Protein AF-A0A820ZQU1-F1 (afdb_monomer)

InterPro domains:
  IPR036691 Endonuclease/exonuclease/phosphatase superfamily [SSF56219] (66-136)

Structure (mmCIF, N/CA/C/O backbone):
data_AF-A0A820ZQU1-F1
#
_entry.id   AF-A0A820ZQU1-F1
#
loop_
_atom_site.group_PDB
_atom_site.id
_atom_site.type_symbol
_atom_site.label_atom_id
_atom_site.label_alt_id
_atom_site.label_comp_id
_atom_site.label_asym_id
_atom_site.label_entity_id
_atom_site.label_seq_id
_atom_site.pdbx_PDB_ins_code
_atom_site.Cartn_x
_atom_site.Cartn_y
_atom_site.Cartn_z
_atom_site.occupancy
_atom_site.B_iso_or_equiv
_atom_site.auth_seq_id
_atom_site.auth_comp_id
_atom_site.auth_asym_id
_atom_site.auth_atom_id
_atom_site.pdbx_PDB_model_num
ATOM 1 N N . MET A 1 1 ? 9.759 -9.879 39.718 1.00 54.09 1 MET A N 1
ATOM 2 C CA . MET A 1 1 ? 10.366 -10.259 38.426 1.00 54.09 1 MET A CA 1
ATOM 3 C C . MET A 1 1 ? 11.443 -11.286 38.696 1.00 54.09 1 MET A C 1
ATOM 5 O O . MET A 1 1 ? 12.350 -11.012 39.475 1.00 54.09 1 MET A O 1
ATOM 9 N N . ASN A 1 2 ? 11.285 -12.485 38.140 1.00 58.66 2 ASN A N 1
ATOM 10 C CA . ASN A 1 2 ? 12.207 -13.601 38.360 1.00 58.66 2 ASN A CA 1
ATOM 11 C C . ASN A 1 2 ? 13.504 -13.385 37.562 1.00 58.66 2 ASN A C 1
ATOM 13 O O . ASN A 1 2 ? 13.471 -12.868 36.448 1.00 58.66 2 ASN A O 1
ATOM 17 N N . ALA A 1 3 ? 14.650 -13.843 38.079 1.00 57.56 3 ALA A N 1
ATOM 18 C CA . ALA A 1 3 ? 15.946 -13.763 37.382 1.00 57.56 3 ALA A CA 1
ATOM 19 C C . ALA A 1 3 ? 15.932 -14.415 35.977 1.00 57.56 3 ALA A C 1
ATOM 21 O O . ALA A 1 3 ? 16.706 -14.038 35.099 1.00 57.56 3 ALA A O 1
ATOM 22 N N . CYS A 1 4 ? 15.013 -15.357 35.749 1.00 60.22 4 CYS A N 1
ATOM 23 C CA . CYS A 1 4 ? 14.770 -15.989 34.453 1.00 60.22 4 CYS A CA 1
ATOM 24 C C . CYS A 1 4 ? 14.186 -15.011 33.406 1.00 60.22 4 CYS A C 1
ATOM 26 O O . CYS A 1 4 ? 14.629 -14.998 32.260 1.00 60.22 4 CYS A O 1
ATOM 28 N N . GLU A 1 5 ? 13.261 -14.128 33.799 1.00 60.50 5 GLU A N 1
ATOM 29 C CA . GLU A 1 5 ? 12.606 -13.170 32.887 1.00 60.50 5 GLU A CA 1
ATOM 30 C C . GLU A 1 5 ? 13.574 -12.081 32.406 1.00 60.50 5 GLU A C 1
ATOM 32 O O . GLU A 1 5 ? 13.548 -11.681 31.242 1.00 60.50 5 GLU A O 1
ATOM 37 N N . ILE A 1 6 ? 14.479 -11.644 33.288 1.00 62.22 6 ILE A N 1
ATOM 38 C CA . ILE A 1 6 ? 15.524 -10.659 32.973 1.00 62.22 6 ILE A CA 1
ATOM 39 C C . ILE A 1 6 ? 16.508 -11.228 31.935 1.00 62.22 6 ILE A C 1
ATOM 41 O O . ILE A 1 6 ? 16.955 -10.507 31.041 1.00 62.22 6 ILE A O 1
ATOM 45 N N . ASN A 1 7 ? 16.813 -12.528 32.006 1.00 71.94 7 ASN A N 1
ATOM 46 C CA . ASN A 1 7 ? 17.702 -13.187 31.048 1.00 71.94 7 ASN A CA 1
ATOM 47 C C . ASN A 1 7 ? 17.085 -13.307 29.648 1.00 71.94 7 ASN A C 1
ATOM 49 O O . ASN A 1 7 ? 17.783 -13.081 28.660 1.00 71.94 7 ASN A O 1
ATOM 53 N N . ILE A 1 8 ? 15.784 -13.595 29.551 1.00 73.88 8 ILE A N 1
ATOM 54 C CA . ILE A 1 8 ? 15.083 -13.696 28.261 1.00 73.88 8 ILE A CA 1
ATOM 55 C C . ILE A 1 8 ? 15.006 -12.327 27.574 1.00 73.88 8 ILE A C 1
ATOM 57 O O . ILE A 1 8 ? 15.355 -12.215 26.398 1.00 73.88 8 ILE A O 1
ATOM 61 N N . LYS A 1 9 ? 14.650 -11.268 28.317 1.00 76.50 9 LYS A N 1
ATOM 62 C CA . LYS A 1 9 ? 14.611 -9.891 27.795 1.00 76.50 9 LYS A CA 1
ATOM 63 C C . LYS A 1 9 ? 15.944 -9.485 27.165 1.00 76.50 9 LYS A C 1
ATOM 65 O O . LYS A 1 9 ? 15.991 -9.016 26.030 1.00 76.50 9 LYS A O 1
ATOM 70 N N . ASN A 1 10 ? 17.034 -9.699 27.901 1.00 77.50 10 ASN A N 1
ATOM 71 C CA . ASN A 1 10 ? 18.378 -9.324 27.469 1.00 77.50 10 ASN A CA 1
ATOM 72 C C . ASN A 1 10 ? 18.866 -10.153 26.274 1.00 77.50 10 ASN A C 1
ATOM 74 O O . ASN A 1 10 ? 19.600 -9.636 25.433 1.00 77.50 10 ASN A O 1
ATOM 78 N N . PHE A 1 11 ? 18.463 -11.422 26.187 1.00 78.12 11 PHE A N 1
ATOM 79 C CA . PHE A 1 11 ? 18.773 -12.276 25.044 1.00 78.12 11 PHE A CA 1
ATOM 80 C C . PHE A 1 11 ? 18.094 -11.773 23.762 1.00 78.12 11 PHE A C 1
ATOM 82 O O . PHE A 1 11 ? 18.767 -11.577 22.752 1.00 78.12 11 PHE A O 1
ATOM 89 N N . ILE A 1 12 ? 16.789 -11.489 23.824 1.00 74.38 12 ILE A N 1
ATOM 90 C CA . ILE A 1 12 ? 16.001 -11.003 22.680 1.00 74.38 12 ILE A CA 1
ATOM 91 C C . ILE A 1 12 ? 16.533 -9.654 22.183 1.00 74.38 12 ILE A C 1
ATOM 93 O O . ILE A 1 12 ? 16.724 -9.459 20.985 1.00 74.38 12 ILE A O 1
ATOM 97 N N . ILE A 1 13 ? 16.850 -8.747 23.109 1.00 76.38 13 ILE A N 1
ATOM 98 C CA . ILE A 1 13 ? 17.462 -7.446 22.820 1.00 76.38 13 ILE A CA 1
ATOM 99 C C . ILE A 1 13 ? 18.792 -7.588 22.067 1.00 76.38 13 ILE A C 1
ATOM 101 O O . ILE A 1 13 ? 19.000 -6.921 21.053 1.00 76.38 13 ILE A O 1
ATOM 105 N N . LYS A 1 14 ? 19.682 -8.470 22.538 1.00 78.12 14 LYS A N 1
ATOM 106 C CA . LYS A 1 14 ? 20.989 -8.697 21.905 1.00 78.12 14 LYS A CA 1
ATOM 107 C C . LYS A 1 14 ? 20.858 -9.332 20.525 1.00 78.12 14 LYS A C 1
ATOM 109 O O . LYS A 1 14 ? 21.616 -8.973 19.631 1.00 78.12 14 LYS A O 1
ATOM 114 N N . ALA A 1 15 ? 19.904 -10.244 20.349 1.00 74.50 15 ALA A N 1
ATOM 115 C CA . ALA A 1 15 ? 19.611 -10.831 19.046 1.00 74.50 15 ALA A CA 1
ATOM 116 C C . ALA A 1 15 ? 19.081 -9.770 18.063 1.00 74.50 15 ALA A C 1
ATOM 118 O O . ALA A 1 15 ? 19.556 -9.691 16.934 1.00 74.50 15 ALA A O 1
ATOM 119 N N . GLY A 1 16 ? 18.172 -8.895 18.511 1.00 72.50 16 GLY A N 1
ATOM 120 C CA . GLY A 1 16 ? 17.639 -7.800 17.693 1.00 72.50 16 GLY A CA 1
ATOM 121 C C . GLY A 1 16 ? 18.716 -6.812 17.232 1.00 72.50 16 GLY A C 1
ATOM 122 O O . GLY A 1 16 ? 18.741 -6.432 16.066 1.00 72.50 16 GLY A O 1
ATOM 123 N N . GLN A 1 17 ? 19.668 -6.463 18.103 1.00 76.88 17 GLN A N 1
ATOM 124 C CA . GLN A 1 17 ? 20.783 -5.562 17.769 1.00 76.88 17 GLN A CA 1
ATOM 125 C C . GLN A 1 17 ? 21.708 -6.082 16.656 1.00 76.88 17 GLN A C 1
ATOM 127 O O . GLN A 1 17 ? 22.404 -5.286 16.034 1.00 76.88 17 GLN A O 1
ATOM 132 N N . GLN A 1 18 ? 21.750 -7.395 16.413 1.00 75.00 18 GLN A N 1
ATOM 133 C CA . GLN A 1 18 ? 22.588 -7.991 15.364 1.00 75.00 18 GLN A CA 1
ATOM 134 C C . GLN A 1 18 ? 21.918 -8.001 13.985 1.00 75.00 18 GLN A C 1
ATOM 136 O O . GLN A 1 18 ? 22.599 -8.198 12.982 1.00 75.00 18 GLN A O 1
ATOM 141 N N . VAL A 1 19 ? 20.597 -7.818 13.938 1.00 71.69 19 VAL A N 1
ATOM 142 C CA . VAL A 1 19 ? 19.783 -7.993 12.725 1.00 71.69 19 VAL A CA 1
ATOM 143 C C . VAL A 1 19 ? 19.166 -6.672 12.261 1.00 71.69 19 VAL A C 1
ATOM 145 O O . VAL A 1 19 ? 18.930 -6.484 11.071 1.00 71.69 19 VAL A O 1
ATOM 148 N N . LEU A 1 20 ? 18.907 -5.751 13.188 1.00 77.31 20 LEU A N 1
ATOM 149 C CA . LEU A 1 20 ? 18.178 -4.515 12.927 1.00 77.31 20 LEU A CA 1
ATOM 150 C C . LEU A 1 20 ? 19.111 -3.338 12.619 1.00 77.31 20 LEU A C 1
ATOM 152 O O . LEU A 1 20 ? 20.231 -3.255 13.124 1.00 77.31 20 LEU A O 1
ATOM 156 N N . SER A 1 21 ? 18.611 -2.379 11.832 1.00 77.75 21 SER A N 1
ATOM 157 C CA . SER A 1 21 ? 19.254 -1.069 11.698 1.00 77.75 21 SER A CA 1
ATOM 158 C C . SER A 1 21 ? 19.292 -0.344 13.054 1.00 77.75 21 SER A C 1
ATOM 160 O O . SER A 1 21 ? 18.555 -0.688 13.982 1.00 77.75 21 SER A O 1
ATOM 162 N N . SER A 1 22 ? 20.127 0.687 13.203 1.00 74.44 22 SER A N 1
ATOM 163 C CA . SER A 1 22 ? 20.225 1.439 14.467 1.00 74.44 22 SER A CA 1
ATOM 164 C C . SER A 1 22 ? 18.894 2.077 14.887 1.00 74.44 22 SER A C 1
ATOM 166 O O . SER A 1 22 ? 18.568 2.092 16.075 1.00 74.44 22 SER A O 1
ATOM 168 N N . THR A 1 23 ? 18.103 2.555 13.923 1.00 73.56 23 THR A N 1
ATOM 169 C CA . THR A 1 23 ? 16.769 3.121 14.157 1.00 73.56 23 THR A CA 1
ATOM 170 C C . THR A 1 23 ? 15.770 2.044 14.576 1.00 73.56 23 THR A C 1
ATOM 172 O O . THR A 1 23 ? 15.071 2.211 15.578 1.00 73.56 23 THR A O 1
ATOM 175 N N . ASP A 1 24 ? 15.752 0.907 13.880 1.00 71.00 24 ASP A N 1
ATOM 176 C CA . ASP A 1 24 ? 14.835 -0.197 14.188 1.00 71.00 24 ASP A CA 1
ATOM 177 C C . ASP A 1 24 ? 15.180 -0.859 15.526 1.00 71.00 24 ASP A C 1
ATOM 179 O O . ASP A 1 24 ? 14.294 -1.250 16.282 1.00 71.00 24 ASP A O 1
ATOM 183 N N . SER A 1 25 ? 16.468 -0.916 15.881 1.00 74.25 25 SER A N 1
ATOM 184 C CA . SER A 1 25 ? 16.927 -1.436 17.169 1.00 74.25 25 SER A CA 1
ATOM 185 C C . SER A 1 25 ? 16.427 -0.602 18.351 1.00 74.25 25 SER A C 1
ATOM 187 O O . SER A 1 25 ? 16.219 -1.162 19.434 1.00 74.25 25 SER A O 1
ATOM 189 N N . LEU A 1 26 ? 16.265 0.716 18.180 1.00 76.56 26 LEU A N 1
ATOM 190 C CA . LEU A 1 26 ? 15.723 1.594 19.218 1.00 76.56 26 LEU A CA 1
ATOM 191 C C . LEU A 1 26 ? 14.228 1.329 19.412 1.00 76.56 26 LEU A C 1
ATOM 193 O O . LEU A 1 26 ? 13.784 1.131 20.540 1.00 76.56 26 LEU A O 1
ATOM 197 N N . LEU A 1 27 ? 13.470 1.265 18.314 1.00 77.12 27 LEU A N 1
ATOM 198 C CA . LEU A 1 27 ? 12.042 0.948 18.353 1.00 77.12 27 LEU A CA 1
ATOM 199 C C . LEU A 1 27 ? 11.799 -0.438 18.966 1.00 77.12 27 LEU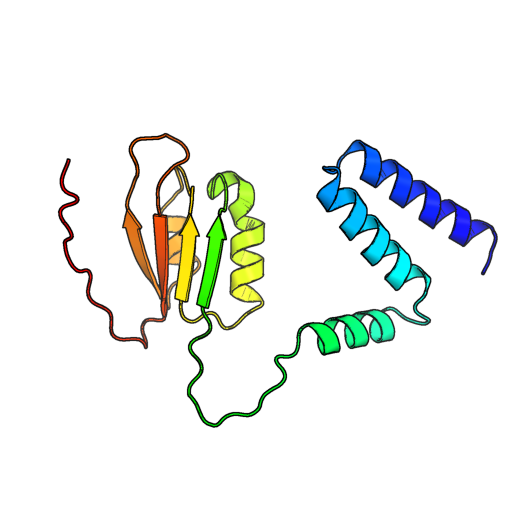 A C 1
ATOM 201 O O . LEU A 1 27 ? 10.962 -0.592 19.853 1.00 77.12 27 LEU A O 1
ATOM 205 N N . PHE A 1 28 ? 12.589 -1.427 18.555 1.00 81.00 28 PHE A N 1
ATOM 206 C CA . PHE A 1 28 ? 12.537 -2.783 19.085 1.00 81.00 28 PHE A CA 1
ATOM 207 C C . PHE A 1 28 ? 12.809 -2.830 20.594 1.00 81.00 28 PHE A C 1
ATOM 209 O O . PHE A 1 28 ? 12.082 -3.493 21.332 1.00 81.00 28 PHE A O 1
ATOM 216 N N . HIS A 1 29 ? 13.807 -2.084 21.083 1.00 80.62 29 HIS A N 1
ATOM 217 C CA . HIS A 1 29 ? 14.061 -1.961 22.523 1.00 80.62 29 HIS A CA 1
ATOM 218 C C . HIS A 1 29 ? 12.870 -1.396 23.282 1.00 80.62 29 HIS A C 1
ATOM 220 O O . HIS A 1 29 ? 12.538 -1.902 24.354 1.00 80.62 29 HIS A O 1
ATOM 226 N N . THR A 1 30 ? 12.250 -0.353 22.737 1.00 80.38 30 THR A N 1
ATOM 227 C CA . THR A 1 30 ? 11.089 0.296 23.343 1.00 80.38 30 THR A CA 1
ATOM 228 C C . THR A 1 30 ? 9.923 -0.684 23.440 1.00 80.38 30 THR A C 1
ATOM 230 O O . THR A 1 30 ? 9.409 -0.894 24.534 1.00 80.38 30 THR A O 1
ATOM 233 N N . ILE A 1 31 ? 9.601 -1.393 22.352 1.00 81.38 31 ILE A N 1
ATOM 234 C CA . ILE A 1 31 ? 8.518 -2.391 22.306 1.00 81.38 31 ILE A CA 1
ATOM 235 C C . ILE A 1 31 ? 8.750 -3.526 23.316 1.00 81.38 31 ILE A C 1
ATOM 237 O O . ILE A 1 31 ? 7.863 -3.862 24.100 1.00 81.38 31 ILE A O 1
ATOM 241 N N . ILE A 1 32 ? 9.956 -4.106 23.344 1.00 83.81 32 ILE A N 1
ATOM 242 C CA . ILE A 1 32 ? 10.306 -5.172 24.298 1.00 83.81 32 ILE A CA 1
ATOM 243 C C . ILE A 1 32 ? 10.299 -4.639 25.738 1.00 83.81 32 ILE A C 1
ATOM 245 O O . ILE A 1 32 ? 9.896 -5.334 26.672 1.00 83.81 32 ILE A O 1
ATOM 249 N N . GLY A 1 33 ? 10.738 -3.396 25.936 1.00 82.56 33 GLY A N 1
ATOM 250 C CA . GLY A 1 33 ? 10.684 -2.704 27.217 1.00 82.56 33 GLY A CA 1
ATOM 251 C C . GLY A 1 33 ? 9.259 -2.564 27.742 1.00 82.56 33 GLY A C 1
ATOM 252 O O . GLY A 1 33 ? 9.007 -2.918 28.895 1.00 82.56 33 GLY A O 1
ATOM 253 N N . GLU A 1 34 ? 8.346 -2.098 26.897 1.00 82.56 34 GLU A N 1
ATOM 254 C CA . GLU A 1 34 ? 6.928 -1.904 27.208 1.00 82.56 34 GLU A CA 1
ATOM 255 C C . GLU A 1 34 ? 6.221 -3.230 27.487 1.00 82.56 34 GLU A C 1
ATOM 257 O O . GLU A 1 34 ? 5.558 -3.355 28.518 1.00 82.56 34 GLU A O 1
ATOM 262 N N . TRP A 1 35 ? 6.453 -4.256 26.662 1.00 82.44 35 TRP A N 1
ATOM 263 C CA . TRP A 1 35 ? 5.882 -5.585 26.883 1.00 82.44 35 TRP A CA 1
ATOM 264 C C . TRP A 1 35 ? 6.309 -6.162 28.238 1.00 82.44 35 TRP A C 1
ATOM 266 O O . TRP A 1 35 ? 5.462 -6.567 29.033 1.00 82.44 35 TRP A O 1
ATOM 276 N N . HIS A 1 36 ? 7.606 -6.129 28.560 1.00 80.94 36 HIS A N 1
ATOM 277 C CA . HIS A 1 36 ? 8.104 -6.627 29.849 1.00 80.94 36 HIS A CA 1
ATOM 278 C C . HIS A 1 36 ? 7.649 -5.805 31.060 1.00 80.94 36 HIS A C 1
ATOM 280 O O . HIS A 1 36 ? 7.715 -6.300 32.183 1.00 80.94 36 HIS A O 1
ATOM 286 N N . SER A 1 37 ? 7.244 -4.553 30.851 1.00 82.44 37 SER A N 1
ATOM 287 C CA . SER A 1 37 ? 6.762 -3.676 31.924 1.00 82.44 37 SER A CA 1
ATOM 288 C C . SER A 1 37 ? 5.247 -3.776 32.121 1.00 82.44 37 SER A C 1
ATOM 290 O O . SER A 1 37 ? 4.726 -3.252 33.105 1.00 82.44 37 SER A O 1
ATOM 292 N N . SER A 1 38 ? 4.536 -4.449 31.212 1.00 83.69 38 SER A N 1
ATOM 293 C CA . SER A 1 38 ? 3.094 -4.647 31.297 1.00 83.69 38 SER A CA 1
ATOM 294 C C . SER A 1 38 ? 2.734 -5.859 32.158 1.00 83.69 38 SER A C 1
ATOM 296 O O . SER A 1 38 ? 3.351 -6.917 32.072 1.00 83.69 38 SER A O 1
ATOM 298 N N . LEU A 1 39 ? 1.677 -5.724 32.965 1.00 83.31 39 LEU A N 1
ATOM 299 C CA . LEU A 1 39 ? 1.154 -6.806 33.812 1.00 83.31 39 LEU A CA 1
ATOM 300 C C . LEU A 1 39 ? 0.464 -7.914 33.002 1.00 83.31 39 LEU A C 1
ATOM 302 O O . LEU A 1 39 ? 0.353 -9.046 33.467 1.00 83.31 39 LEU A O 1
ATOM 306 N N . SER A 1 40 ? -0.021 -7.587 31.804 1.00 81.88 40 SER A N 1
ATOM 307 C CA . SER A 1 40 ? -0.642 -8.534 30.881 1.00 81.88 40 SER A CA 1
ATOM 308 C C . SER A 1 40 ? -0.422 -8.106 29.430 1.00 81.88 40 SER A C 1
ATOM 310 O O . SER A 1 40 ? -0.163 -6.932 29.151 1.00 81.88 40 SER A O 1
ATOM 312 N N . LEU A 1 41 ? -0.556 -9.046 28.490 1.00 73.50 41 LEU A N 1
ATOM 313 C CA . LEU A 1 41 ? -0.522 -8.724 27.061 1.00 73.50 41 LEU A CA 1
ATOM 314 C C . LEU A 1 41 ? -1.643 -7.740 26.699 1.00 73.50 41 LEU A C 1
ATOM 316 O O . LEU A 1 41 ? -1.385 -6.757 26.012 1.00 73.50 41 LEU A O 1
ATOM 320 N N . SER A 1 42 ? -2.848 -7.953 27.231 1.00 77.31 42 SER A N 1
ATOM 321 C CA . SER A 1 42 ? -4.008 -7.088 27.000 1.00 77.31 42 SER A CA 1
ATOM 322 C C . SER A 1 42 ? -3.730 -5.644 27.411 1.00 77.31 42 SER A C 1
ATOM 324 O O . SER A 1 42 ? -3.909 -4.742 26.608 1.00 77.31 42 SER A O 1
ATOM 326 N N . SER A 1 43 ? -3.162 -5.424 28.601 1.00 78.31 43 SER A N 1
ATOM 327 C CA . SER A 1 43 ? -2.814 -4.074 29.071 1.00 78.31 43 SER A CA 1
ATOM 328 C C . SER A 1 43 ? -1.750 -3.391 28.205 1.00 78.31 43 SER A C 1
ATOM 330 O O . SER A 1 43 ? -1.744 -2.168 28.089 1.00 78.31 43 SER A O 1
ATOM 332 N N . CYS A 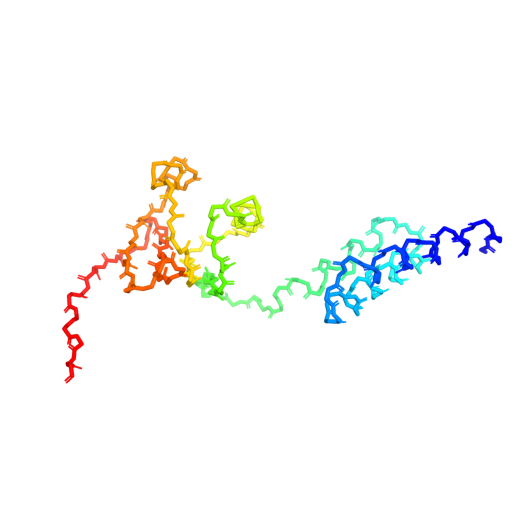1 44 ? -0.846 -4.161 27.590 1.00 81.56 44 CYS A N 1
ATOM 333 C CA . CYS A 1 44 ? 0.142 -3.612 26.660 1.00 81.56 44 CYS A CA 1
ATOM 334 C C . CYS A 1 44 ? -0.527 -3.179 25.351 1.00 81.56 44 CYS A C 1
ATOM 336 O O . CYS A 1 44 ? -0.263 -2.086 24.852 1.00 81.56 44 CYS A O 1
ATOM 338 N N . LEU A 1 45 ? -1.418 -4.024 24.824 1.00 79.69 45 LEU A N 1
ATOM 339 C CA . LEU A 1 45 ? -2.160 -3.753 23.597 1.00 79.69 45 LEU A CA 1
ATOM 340 C C . LEU A 1 45 ? -3.114 -2.566 23.765 1.00 79.69 45 LEU A C 1
ATOM 342 O O . LEU A 1 45 ? -3.143 -1.708 22.891 1.00 79.69 45 LEU A O 1
ATOM 346 N N . ASP A 1 46 ? -3.808 -2.458 24.900 1.00 79.62 46 ASP A N 1
ATOM 347 C CA . ASP A 1 46 ? -4.698 -1.331 25.207 1.00 79.62 46 ASP A CA 1
ATOM 348 C C . ASP A 1 46 ? -3.938 0.008 25.179 1.00 79.62 46 ASP A C 1
ATOM 350 O O . ASP A 1 46 ? -4.421 1.006 24.641 1.00 79.62 46 ASP A O 1
ATOM 354 N N . ASN A 1 47 ? -2.709 0.033 25.710 1.00 74.50 47 ASN A N 1
ATOM 355 C CA . ASN A 1 47 ? -1.851 1.219 25.678 1.00 74.50 47 ASN A CA 1
ATOM 356 C C . ASN A 1 47 ? -1.428 1.587 24.250 1.00 74.50 47 ASN A C 1
ATOM 358 O O . ASN A 1 47 ? -1.466 2.761 23.880 1.00 74.50 47 ASN A O 1
ATOM 362 N N . TRP A 1 48 ? -1.061 0.603 23.428 1.00 78.81 48 TRP A N 1
ATOM 363 C CA . TRP A 1 48 ? -0.741 0.836 22.016 1.00 78.81 48 TRP A CA 1
ATOM 364 C C . TRP A 1 48 ? -1.964 1.294 21.218 1.00 78.81 48 TRP A C 1
ATOM 366 O O . TRP A 1 48 ? -1.856 2.164 20.349 1.00 78.81 48 TRP A O 1
ATOM 376 N N . GLU A 1 49 ? -3.145 0.770 21.542 1.00 75.06 49 GLU A N 1
ATOM 377 C CA . GLU A 1 49 ? -4.407 1.154 20.916 1.00 75.06 49 GLU A CA 1
ATOM 378 C C . GLU A 1 49 ? -4.790 2.605 21.258 1.00 75.06 49 GLU A C 1
ATOM 380 O O . GLU A 1 49 ? -5.263 3.353 20.406 1.00 75.06 49 GLU A O 1
ATOM 385 N N . LEU A 1 50 ? -4.536 3.052 22.492 1.00 69.25 50 LEU A N 1
ATOM 386 C CA . LEU 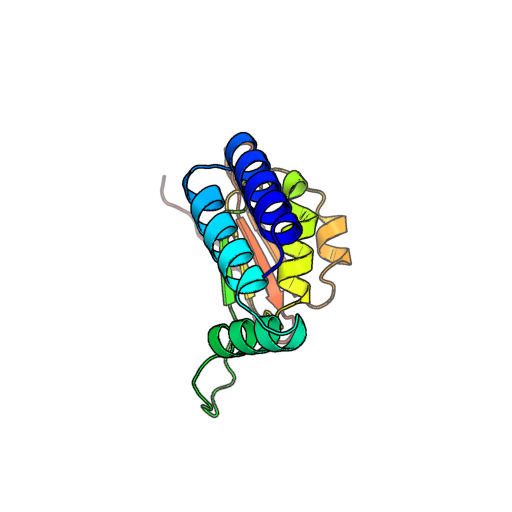A 1 50 ? -4.760 4.443 22.907 1.00 69.25 50 LEU A CA 1
ATOM 387 C C . LEU A 1 50 ? -3.842 5.440 22.190 1.00 69.25 50 LEU A C 1
ATOM 389 O O . LEU A 1 50 ? -4.256 6.572 21.937 1.00 69.25 50 LEU A O 1
ATOM 393 N N . ILE A 1 51 ? -2.616 5.032 21.862 1.00 65.12 51 ILE A N 1
ATOM 394 C CA . ILE A 1 51 ? -1.654 5.852 21.110 1.00 65.12 51 ILE A CA 1
ATOM 395 C C . ILE A 1 51 ? -2.033 5.917 19.622 1.00 65.12 51 ILE A C 1
ATOM 397 O O . ILE A 1 51 ? -1.819 6.940 18.975 1.00 65.12 51 ILE A O 1
ATOM 401 N N . SER A 1 52 ? -2.621 4.845 19.085 1.00 62.56 52 SER A N 1
ATOM 402 C CA . SER A 1 52 ? -3.001 4.731 17.670 1.00 62.56 52 SER A CA 1
ATOM 403 C C . SER A 1 52 ? -4.418 5.223 17.357 1.00 62.56 52 SER A C 1
ATOM 405 O O . SER A 1 52 ? -4.725 5.486 16.193 1.00 62.56 52 SER A O 1
ATOM 407 N N . LYS A 1 53 ? -5.279 5.414 18.366 1.00 51.88 53 LYS A N 1
ATOM 408 C CA . LYS A 1 53 ? -6.609 6.007 18.185 1.00 51.88 53 LYS A CA 1
ATOM 409 C C . LYS A 1 53 ? -6.483 7.488 17.805 1.00 51.88 53 LYS A C 1
ATOM 411 O O . LYS A 1 53 ? -5.982 8.283 18.607 1.00 51.88 53 LYS A O 1
ATOM 416 N N . 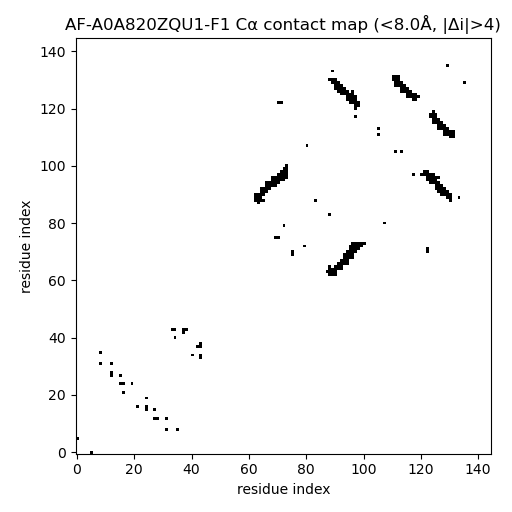PRO A 1 54 ? -6.983 7.908 16.627 1.00 56.03 54 PRO A N 1
ATOM 417 C CA . PRO A 1 54 ? -7.033 9.318 16.284 1.00 56.03 54 PRO A CA 1
ATOM 418 C C . PRO A 1 54 ? -7.903 10.040 17.317 1.00 56.03 54 PRO A C 1
ATOM 420 O O . PRO A 1 54 ? -9.109 9.804 17.416 1.00 56.03 54 PRO A O 1
ATOM 423 N N . LYS A 1 55 ? -7.303 10.939 18.102 1.00 56.75 55 LYS A N 1
ATOM 424 C CA . LYS A 1 55 ? -8.072 11.946 18.832 1.00 56.75 55 LYS A CA 1
ATOM 425 C C . LYS A 1 55 ? -8.697 12.841 17.774 1.00 56.75 55 LYS A C 1
ATOM 427 O O . LYS A 1 55 ? -7.975 13.659 17.220 1.00 56.75 55 LYS A O 1
ATOM 432 N N . VAL A 1 56 ? -9.982 12.638 17.477 1.00 51.19 56 VAL A N 1
ATOM 433 C CA . VAL A 1 56 ? -10.991 13.657 17.126 1.00 51.19 56 VAL A CA 1
ATOM 434 C C . VAL A 1 56 ? -12.211 12.980 16.479 1.00 51.19 56 VAL A C 1
ATOM 436 O O . VAL A 1 56 ? -12.145 12.441 15.378 1.00 51.19 56 VAL A O 1
ATOM 439 N N . GLN A 1 57 ? -13.358 13.067 17.162 1.00 51.66 57 GLN A N 1
ATOM 440 C CA . GLN A 1 57 ? -14.676 13.007 16.530 1.00 51.66 57 GLN A CA 1
ATOM 441 C C . GLN A 1 57 ? -14.909 14.345 15.818 1.00 51.66 57 GLN A C 1
ATOM 443 O O . GLN A 1 57 ? -15.202 15.352 16.458 1.00 51.66 57 GLN A O 1
ATOM 448 N N . LEU A 1 58 ? -14.776 14.367 14.497 1.00 45.25 58 LEU A N 1
ATOM 449 C CA . LEU A 1 58 ? -15.342 15.415 13.650 1.00 45.25 58 LEU A CA 1
ATOM 450 C C . LEU A 1 58 ? -16.222 14.720 12.616 1.00 45.25 58 LEU A C 1
ATOM 452 O O . LEU A 1 58 ? -15.836 13.716 12.028 1.00 45.25 58 LEU A O 1
ATOM 456 N N . THR A 1 59 ? -17.407 15.268 12.386 1.00 53.62 59 THR A N 1
ATOM 457 C CA . THR A 1 59 ? -18.407 14.844 11.393 1.00 53.62 59 THR A CA 1
ATOM 458 C C . THR A 1 59 ? -17.989 15.163 9.949 1.00 53.62 59 THR A C 1
ATOM 460 O O . THR A 1 59 ? -18.810 15.509 9.105 1.00 53.62 59 THR A O 1
ATOM 463 N N . SER A 1 60 ? -16.695 15.048 9.662 1.00 51.81 60 SER A N 1
ATOM 464 C CA . SER A 1 60 ? -16.114 15.062 8.328 1.00 51.81 60 SER A CA 1
ATOM 465 C C . SER A 1 60 ? -15.975 13.610 7.883 1.00 51.81 60 SER A C 1
ATOM 467 O O . SER A 1 60 ? -15.476 12.781 8.644 1.00 51.81 60 SER A O 1
ATOM 469 N N . THR A 1 61 ? -16.407 13.268 6.671 1.00 60.66 61 THR A N 1
ATOM 470 C CA . THR A 1 61 ? -15.989 12.017 6.027 1.00 60.66 61 THR A CA 1
ATOM 471 C C . THR A 1 61 ? -14.481 12.096 5.810 1.00 60.66 61 THR A C 1
ATOM 473 O O . THR A 1 61 ? -14.014 12.632 4.807 1.00 60.66 61 THR A O 1
ATOM 476 N N . PHE A 1 62 ? -13.716 11.657 6.805 1.00 72.75 62 PHE A N 1
ATOM 477 C CA . PHE A 1 62 ? -12.265 11.666 6.754 1.00 72.75 62 PHE A CA 1
ATOM 478 C C . PHE A 1 62 ? -11.790 10.708 5.667 1.00 72.75 62 PHE A C 1
ATOM 480 O O . PHE A 1 62 ? -12.093 9.522 5.712 1.00 72.75 62 PHE A O 1
ATOM 487 N N . LEU A 1 63 ? -11.034 11.246 4.713 1.00 85.00 63 LEU A N 1
ATOM 488 C CA . LEU A 1 63 ? -10.250 10.472 3.759 1.00 85.00 63 LEU A CA 1
ATOM 489 C C . LEU A 1 63 ? -8.981 9.988 4.460 1.00 85.00 63 LEU A C 1
ATOM 491 O O . LEU A 1 63 ? -8.073 10.780 4.727 1.00 85.00 63 LEU A O 1
ATOM 495 N N . TYR A 1 64 ? -8.905 8.696 4.763 1.00 89.88 64 TYR A N 1
ATOM 496 C CA . TYR A 1 64 ? -7.709 8.095 5.335 1.00 89.88 64 TYR A CA 1
ATOM 497 C C . TYR A 1 64 ? -6.708 7.764 4.228 1.00 89.88 64 TYR A C 1
ATOM 499 O O . TYR A 1 64 ? -6.918 6.857 3.419 1.00 89.88 64 TYR A O 1
ATOM 507 N N . THR A 1 65 ? -5.616 8.528 4.194 1.00 92.06 65 THR A N 1
ATOM 508 C CA . THR A 1 65 ? -4.566 8.400 3.182 1.00 92.06 65 THR A CA 1
ATOM 509 C C . THR A 1 65 ? -3.281 7.868 3.805 1.00 92.06 65 THR A C 1
ATOM 511 O O . THR A 1 65 ? -2.795 8.432 4.784 1.00 92.06 65 THR A O 1
ATOM 514 N N . LEU A 1 66 ? -2.703 6.824 3.212 1.00 93.88 66 LEU A N 1
ATOM 515 C CA . LEU A 1 66 ? -1.358 6.346 3.530 1.00 93.88 66 LEU A CA 1
ATOM 516 C C . LEU A 1 66 ? -0.398 6.708 2.402 1.00 93.88 66 LEU A C 1
ATOM 518 O O . LEU A 1 66 ? -0.710 6.504 1.233 1.00 93.88 66 LEU A O 1
ATOM 522 N N . CYS A 1 67 ? 0.774 7.231 2.750 1.00 95.19 67 CYS A N 1
ATOM 523 C CA . CYS A 1 67 ? 1.823 7.560 1.794 1.00 95.19 67 CYS A CA 1
ATOM 524 C C . CYS A 1 67 ? 3.177 7.181 2.380 1.00 95.19 67 CYS A C 1
ATOM 526 O O . CYS A 1 67 ? 3.539 7.673 3.450 1.00 95.19 67 CYS A O 1
ATOM 528 N N . PHE A 1 68 ? 3.907 6.294 1.709 1.00 93.75 68 PHE A N 1
ATOM 529 C CA . PHE A 1 68 ? 5.240 5.902 2.150 1.00 93.75 68 PHE A CA 1
ATOM 530 C C . PHE A 1 68 ? 6.070 5.298 1.019 1.00 93.75 68 PHE A C 1
ATOM 532 O O . PHE A 1 68 ? 5.570 4.875 -0.022 1.00 93.75 68 PHE A O 1
ATOM 539 N N . ASN A 1 69 ? 7.376 5.268 1.255 1.00 93.44 69 ASN A N 1
ATOM 540 C CA . ASN A 1 69 ? 8.343 4.615 0.394 1.00 93.44 69 ASN A CA 1
ATOM 541 C C . ASN A 1 69 ? 8.459 3.129 0.779 1.00 93.44 69 ASN A C 1
ATOM 543 O O . ASN A 1 69 ? 8.752 2.805 1.934 1.00 93.44 69 ASN A O 1
ATOM 547 N N . VAL A 1 70 ? 8.210 2.241 -0.187 1.00 93.06 70 VAL A N 1
ATOM 548 C CA . VAL A 1 70 ? 8.237 0.789 0.015 1.00 93.06 70 VAL A CA 1
ATOM 549 C C . VAL A 1 70 ? 9.641 0.223 -0.185 1.00 93.06 70 VAL A C 1
ATOM 551 O O . VAL A 1 70 ? 10.035 -0.634 0.602 1.00 93.06 70 VAL A O 1
ATOM 554 N N . ARG A 1 71 ? 10.422 0.745 -1.142 1.00 91.69 71 ARG A N 1
ATOM 555 C CA . ARG A 1 71 ? 11.744 0.227 -1.550 1.00 91.69 71 ARG A CA 1
ATOM 556 C C . ARG A 1 71 ? 11.693 -1.212 -2.084 1.00 91.69 71 ARG A C 1
ATOM 558 O O . ARG A 1 71 ? 12.426 -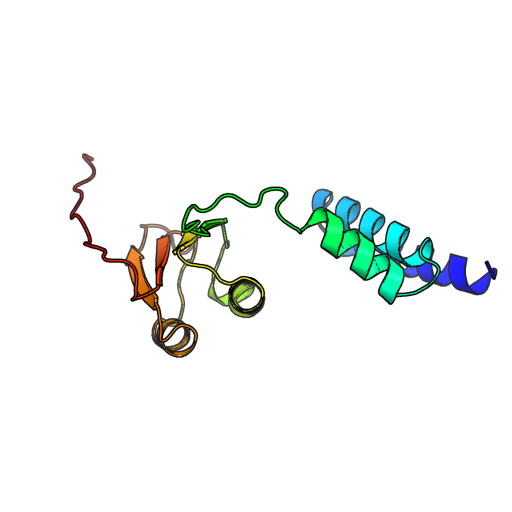2.078 -1.613 1.00 91.69 71 ARG A O 1
ATOM 565 N N . GLY A 1 72 ? 10.828 -1.456 -3.065 1.00 91.56 72 GLY A N 1
ATOM 566 C CA . GLY A 1 72 ? 10.579 -2.772 -3.664 1.00 91.56 72 GLY A CA 1
ATOM 567 C C . GLY A 1 72 ? 9.324 -3.432 -3.096 1.00 91.56 72 GLY A C 1
ATOM 568 O O . GLY A 1 72 ? 9.320 -3.954 -1.978 1.00 91.56 72 GLY A O 1
ATOM 569 N N . LEU A 1 73 ? 8.235 -3.383 -3.864 1.00 92.75 73 LEU A N 1
ATOM 570 C CA . LEU A 1 73 ? 6.930 -3.890 -3.441 1.00 92.75 73 LEU A CA 1
ATOM 571 C C . LEU A 1 73 ? 6.880 -5.419 -3.385 1.00 92.75 73 LEU A C 1
ATOM 573 O O . LEU A 1 73 ? 6.222 -5.963 -2.508 1.00 92.75 73 LEU A O 1
ATOM 577 N N . ASP A 1 74 ? 7.591 -6.106 -4.271 1.00 91.25 74 ASP A N 1
ATOM 578 C CA . ASP A 1 74 ? 7.718 -7.565 -4.286 1.00 91.25 74 ASP A CA 1
ATOM 579 C C . ASP A 1 74 ? 8.330 -8.112 -2.985 1.00 91.25 74 ASP A C 1
ATOM 581 O O . ASP A 1 74 ? 7.831 -9.086 -2.419 1.00 91.25 74 ASP A O 1
ATOM 585 N N . LEU A 1 75 ? 9.360 -7.440 -2.465 1.00 91.19 75 LEU A N 1
ATOM 586 C CA . LEU A 1 75 ? 10.051 -7.825 -1.232 1.00 91.19 75 LEU A CA 1
ATOM 587 C C . LEU A 1 75 ? 9.210 -7.567 0.022 1.00 91.19 75 LEU A C 1
ATOM 589 O O . LEU A 1 75 ? 9.309 -8.311 0.997 1.00 91.19 75 LEU A O 1
ATOM 593 N N . ARG A 1 76 ? 8.394 -6.507 0.012 1.00 92.31 76 ARG A N 1
ATOM 594 C CA . ARG A 1 76 ? 7.646 -6.029 1.190 1.00 92.31 76 ARG A CA 1
ATOM 595 C C . ARG A 1 76 ? 6.135 -6.144 1.047 1.00 92.31 76 ARG A C 1
ATOM 597 O O . ARG A 1 76 ? 5.383 -5.545 1.817 1.00 92.31 76 ARG A O 1
ATOM 604 N N . TRP A 1 77 ? 5.681 -6.954 0.097 1.00 92.31 77 TRP A N 1
ATOM 605 C CA . TRP A 1 77 ? 4.269 -7.146 -0.209 1.00 92.31 77 TRP A CA 1
ATOM 606 C C . TRP A 1 77 ? 3.446 -7.515 1.030 1.00 92.31 77 TRP A C 1
ATOM 608 O O . TRP A 1 77 ? 2.409 -6.908 1.287 1.00 92.31 77 TRP A O 1
ATOM 618 N N . GLY A 1 78 ? 3.936 -8.463 1.836 1.00 91.69 78 GLY A N 1
ATOM 619 C CA . GLY A 1 78 ? 3.235 -8.917 3.038 1.00 91.69 78 GLY A CA 1
ATOM 620 C C . GLY A 1 78 ? 3.004 -7.801 4.062 1.00 91.69 78 GLY A C 1
ATOM 621 O O . GLY A 1 78 ? 1.921 -7.713 4.634 1.00 91.69 78 GLY A O 1
ATOM 622 N N . GLU A 1 79 ? 3.986 -6.915 4.250 1.00 93.19 79 GLU A N 1
ATOM 623 C CA . GLU A 1 79 ? 3.873 -5.762 5.153 1.00 93.19 79 GLU A CA 1
ATOM 624 C C . GLU A 1 79 ? 2.852 -4.750 4.630 1.00 93.19 79 GLU A C 1
ATOM 626 O O . GLU A 1 79 ? 1.997 -4.289 5.384 1.00 93.19 79 GLU A O 1
ATOM 631 N N . VAL A 1 80 ? 2.911 -4.436 3.331 1.00 93.38 80 VAL A N 1
ATOM 632 C CA . VAL A 1 80 ? 1.978 -3.505 2.679 1.00 93.38 80 VAL A CA 1
ATOM 633 C C . VAL A 1 80 ? 0.550 -4.039 2.746 1.00 93.38 80 VAL A C 1
ATOM 635 O O . VAL A 1 80 ? -0.363 -3.301 3.117 1.00 93.38 80 VAL A O 1
ATOM 638 N N . TYR A 1 81 ? 0.352 -5.322 2.442 1.00 92.81 81 TYR A N 1
ATOM 639 C CA . TYR A 1 81 ? -0.955 -5.965 2.503 1.00 92.81 81 TYR A CA 1
ATOM 640 C C . TYR A 1 81 ? -1.517 -5.993 3.929 1.00 92.81 81 TYR A C 1
ATOM 642 O O . TYR A 1 81 ? -2.691 -5.677 4.135 1.00 92.81 81 TYR A O 1
ATOM 650 N N . LEU A 1 82 ? -0.688 -6.322 4.925 1.00 90.12 82 LEU A N 1
ATOM 651 C CA . LEU A 1 82 ? -1.094 -6.318 6.330 1.00 90.12 82 LEU A CA 1
ATOM 652 C C . LEU A 1 82 ? -1.456 -4.907 6.800 1.00 90.12 82 LEU A C 1
ATOM 654 O O . LEU A 1 82 ? -2.492 -4.729 7.440 1.00 90.12 82 LEU A O 1
ATOM 658 N N . LEU A 1 83 ? -0.640 -3.907 6.459 1.00 89.38 83 LEU A N 1
ATOM 659 C CA . LEU A 1 83 ? -0.905 -2.509 6.783 1.00 89.38 83 LEU A CA 1
ATOM 660 C C . LEU A 1 83 ? -2.229 -2.063 6.158 1.00 89.38 83 LEU A C 1
ATOM 662 O O . LEU A 1 83 ? -3.096 -1.546 6.854 1.00 89.38 83 LEU A O 1
ATOM 666 N N . PHE A 1 84 ? -2.427 -2.330 4.868 1.00 88.44 84 PHE A N 1
ATOM 667 C CA . PHE A 1 84 ? -3.679 -2.012 4.191 1.00 88.44 84 PHE A CA 1
ATOM 668 C C . PHE A 1 84 ? -4.878 -2.710 4.837 1.00 88.44 84 PHE A C 1
ATOM 670 O O . PHE A 1 84 ? -5.909 -2.088 5.030 1.00 88.44 84 PHE A O 1
ATOM 677 N N . SER A 1 85 ? -4.763 -3.990 5.185 1.00 86.19 85 SER A N 1
ATOM 678 C CA . SER A 1 85 ? -5.880 -4.755 5.757 1.00 86.19 85 SER A CA 1
ATOM 679 C C . SER A 1 85 ? -6.205 -4.341 7.195 1.00 86.19 85 SER A C 1
ATOM 681 O O . SER A 1 85 ? -7.331 -4.525 7.653 1.00 86.19 85 SER A O 1
ATOM 683 N N . SER A 1 86 ? -5.226 -3.782 7.911 1.00 87.06 86 SER A N 1
ATOM 684 C CA . SER A 1 86 ? -5.376 -3.337 9.301 1.00 87.06 86 SER A CA 1
ATOM 685 C C . SER A 1 86 ? -6.037 -1.963 9.421 1.00 87.06 86 SER A C 1
ATOM 687 O O . SER A 1 86 ? -6.580 -1.633 10.475 1.00 87.06 86 SER A O 1
ATOM 689 N N . TYR A 1 87 ? -6.009 -1.159 8.358 1.00 83.19 87 TYR A N 1
ATOM 690 C CA . TYR A 1 87 ? -6.572 0.186 8.347 1.00 83.19 87 TYR A CA 1
ATOM 691 C C . TYR A 1 87 ? -7.601 0.327 7.225 1.00 83.19 87 TYR A C 1
ATOM 693 O O . TYR A 1 87 ? -7.406 -0.151 6.119 1.00 83.19 87 TYR A O 1
ATOM 701 N N . ASN A 1 88 ? -8.706 1.036 7.454 1.00 84.88 88 ASN A N 1
ATOM 702 C CA . ASN A 1 88 ? -9.710 1.256 6.407 1.00 84.88 88 ASN A CA 1
ATOM 703 C C . ASN A 1 88 ? -9.260 2.347 5.409 1.00 84.88 88 ASN A C 1
ATOM 705 O O . ASN A 1 88 ? -9.864 3.417 5.337 1.00 84.88 88 ASN A O 1
ATOM 709 N N . VAL A 1 89 ? -8.180 2.093 4.664 1.00 91.06 89 VAL A N 1
ATOM 710 C CA . VAL A 1 89 ? -7.507 3.060 3.785 1.00 91.06 89 VAL A CA 1
ATOM 711 C C . VAL A 1 89 ? -8.355 3.409 2.571 1.00 91.06 89 VAL A C 1
ATOM 713 O O . VAL A 1 89 ? -8.838 2.542 1.835 1.00 91.06 89 VAL A O 1
ATOM 716 N N . ASP A 1 90 ? -8.551 4.707 2.372 1.00 93.50 90 ASP A N 1
ATOM 717 C CA . ASP A 1 90 ? -9.250 5.264 1.222 1.00 93.50 90 ASP A CA 1
ATOM 718 C C . ASP A 1 90 ? -8.299 5.461 0.044 1.00 93.50 90 ASP A C 1
ATOM 720 O O . ASP A 1 90 ? -8.634 5.116 -1.089 1.00 93.50 90 ASP A O 1
ATOM 724 N N . ILE A 1 91 ? -7.107 5.995 0.320 1.00 95.06 91 ILE A N 1
ATOM 725 C CA . ILE A 1 91 ? -6.066 6.265 -0.672 1.00 95.06 91 ILE A CA 1
ATOM 726 C C . ILE A 1 91 ? -4.729 5.744 -0.146 1.00 95.06 91 ILE A C 1
ATOM 728 O O . ILE A 1 91 ? -4.321 6.076 0.963 1.00 95.06 91 ILE A O 1
ATOM 732 N N . MET A 1 92 ? -4.016 4.955 -0.942 1.00 96.00 92 MET A N 1
ATOM 733 C CA . MET A 1 92 ? -2.657 4.516 -0.634 1.00 96.00 92 MET A CA 1
ATOM 734 C C . MET A 1 92 ? -1.716 4.940 -1.754 1.00 96.00 92 MET A C 1
ATOM 736 O O . MET A 1 92 ? -1.973 4.646 -2.916 1.00 96.00 92 MET A O 1
ATOM 740 N N . VAL A 1 93 ? -0.628 5.615 -1.399 1.00 96.62 93 VAL A N 1
ATOM 741 C CA . VAL A 1 93 ? 0.436 6.052 -2.303 1.00 96.62 93 VAL A CA 1
ATOM 742 C C . VAL A 1 93 ? 1.723 5.348 -1.895 1.00 96.62 93 VAL A C 1
ATOM 744 O O . VAL A 1 93 ? 2.233 5.544 -0.793 1.00 96.62 93 VAL A O 1
ATOM 747 N N . LEU A 1 94 ? 2.243 4.520 -2.788 1.00 95.69 94 LEU A N 1
ATOM 748 C CA . LEU A 1 94 ? 3.469 3.763 -2.594 1.00 95.69 94 LEU A CA 1
ATOM 749 C C . LEU A 1 94 ? 4.532 4.297 -3.548 1.00 95.69 94 LEU A C 1
ATOM 751 O O . LEU A 1 94 ? 4.300 4.378 -4.755 1.00 95.69 94 LEU A O 1
ATOM 755 N N . LEU A 1 95 ? 5.682 4.669 -2.995 1.00 94.50 95 LEU A N 1
ATOM 756 C CA . LEU A 1 95 ? 6.845 5.152 -3.740 1.00 94.50 95 LEU A CA 1
ATOM 757 C C . LEU A 1 95 ? 7.930 4.072 -3.791 1.00 94.50 95 LEU A C 1
ATOM 759 O O . LEU A 1 95 ? 7.992 3.222 -2.900 1.00 94.50 95 LEU A O 1
ATOM 763 N N . GLU A 1 96 ? 8.791 4.148 -4.807 1.00 93.94 96 GLU A N 1
ATOM 764 C CA . GLU A 1 96 ? 9.882 3.193 -5.057 1.00 93.94 96 GLU A CA 1
ATOM 765 C C . GLU A 1 96 ? 9.372 1.745 -5.060 1.00 93.94 96 GLU A C 1
ATOM 767 O O . GLU A 1 96 ? 9.874 0.867 -4.353 1.00 93.94 96 GLU A O 1
ATOM 772 N N . VAL A 1 97 ? 8.290 1.506 -5.807 1.00 94.00 97 VAL A N 1
ATOM 773 C CA . VAL A 1 97 ? 7.641 0.188 -5.855 1.00 94.00 97 VAL A CA 1
ATOM 774 C C . VAL A 1 97 ? 8.439 -0.832 -6.661 1.00 94.00 97 VAL A C 1
ATOM 776 O O . VAL A 1 97 ? 8.296 -2.029 -6.419 1.00 94.00 97 VAL A O 1
ATOM 779 N N . GLY A 1 98 ? 9.298 -0.381 -7.577 1.00 91.81 98 GLY A N 1
ATOM 780 C CA . GLY A 1 98 ? 10.057 -1.249 -8.468 1.00 91.81 98 GLY A CA 1
ATOM 781 C C . GLY A 1 98 ? 9.148 -2.102 -9.355 1.00 91.81 98 GLY A C 1
ATOM 782 O O . GLY A 1 98 ? 8.056 -1.682 -9.748 1.00 91.81 98 GLY A O 1
ATOM 783 N N . LYS A 1 99 ? 9.609 -3.315 -9.671 1.00 88.94 99 LYS A N 1
ATOM 784 C CA . LYS A 1 99 ? 8.847 -4.304 -10.445 1.00 88.94 99 LYS A CA 1
ATOM 785 C C . LYS A 1 99 ? 8.000 -5.169 -9.519 1.00 88.94 99 LYS A C 1
ATOM 787 O O . LYS A 1 99 ? 8.486 -5.649 -8.502 1.00 88.94 99 LYS A O 1
ATOM 792 N N . PHE A 1 100 ? 6.756 -5.415 -9.905 1.00 90.44 100 PHE A N 1
ATOM 793 C CA . PHE A 1 100 ? 5.836 -6.286 -9.180 1.00 90.44 100 PHE A CA 1
ATOM 794 C C . PHE A 1 100 ? 4.830 -6.915 -10.145 1.00 90.44 100 PHE A C 1
ATOM 796 O O . PHE A 1 100 ? 4.671 -6.461 -11.279 1.00 90.44 100 PHE A O 1
ATOM 803 N N . ASP A 1 101 ? 4.146 -7.961 -9.688 1.00 91.50 101 ASP A N 1
ATOM 804 C CA . ASP A 1 101 ? 3.032 -8.551 -10.421 1.00 91.50 101 ASP A CA 1
ATOM 805 C C . ASP A 1 101 ? 1.749 -7.740 -10.188 1.00 91.50 101 ASP A C 1
ATOM 807 O O . ASP A 1 101 ? 1.192 -7.725 -9.087 1.00 91.50 101 ASP A O 1
ATOM 811 N N . GLN A 1 102 ? 1.285 -7.048 -11.227 1.00 89.88 102 GLN A N 1
ATOM 812 C CA . GLN A 1 102 ? 0.099 -6.200 -11.150 1.00 89.88 102 GLN A CA 1
ATOM 813 C C . GLN A 1 102 ? -1.180 -7.007 -10.876 1.00 89.88 102 GLN A C 1
ATOM 815 O O . GLN A 1 102 ? -2.054 -6.510 -10.160 1.00 89.88 102 GLN A O 1
ATOM 820 N N . ASP A 1 103 ? -1.276 -8.246 -11.367 1.00 92.56 103 ASP A N 1
ATOM 821 C CA . ASP A 1 103 ? -2.461 -9.093 -11.181 1.00 92.56 103 ASP A CA 1
ATOM 822 C C . ASP A 1 103 ? -2.649 -9.471 -9.707 1.00 92.56 103 ASP A C 1
ATOM 824 O O . ASP A 1 103 ? -3.773 -9.465 -9.188 1.00 92.56 103 ASP A O 1
ATOM 828 N N . THR A 1 104 ? -1.542 -9.701 -8.994 1.00 92.00 104 THR A N 1
ATOM 829 C CA . THR A 1 104 ? -1.543 -9.902 -7.540 1.00 92.00 104 THR A CA 1
ATOM 830 C C . THR A 1 104 ? -2.150 -8.700 -6.806 1.00 92.00 104 THR A C 1
ATOM 832 O O . THR A 1 104 ? -2.991 -8.879 -5.922 1.00 92.00 104 THR A O 1
ATOM 835 N N . ILE A 1 105 ? -1.793 -7.470 -7.192 1.00 93.38 105 ILE A N 1
ATOM 836 C CA . ILE A 1 105 ? -2.302 -6.251 -6.541 1.00 93.38 105 ILE A CA 1
ATOM 837 C C . ILE A 1 105 ? -3.795 -6.054 -6.815 1.00 93.38 105 ILE A C 1
ATOM 839 O O . ILE A 1 105 ? -4.559 -5.764 -5.894 1.00 93.38 105 ILE A O 1
ATOM 843 N N . VAL A 1 106 ? -4.224 -6.235 -8.069 1.00 92.12 106 VAL A N 1
ATOM 844 C CA . VAL A 1 106 ? -5.638 -6.109 -8.461 1.00 92.12 106 VAL A CA 1
ATOM 845 C C . VAL A 1 106 ? -6.500 -7.117 -7.702 1.00 92.12 106 VAL A C 1
ATOM 847 O O . VAL A 1 106 ? -7.575 -6.771 -7.213 1.00 92.12 106 VAL A O 1
ATOM 850 N N . THR A 1 107 ? -6.008 -8.348 -7.549 1.00 93.50 107 THR A N 1
ATOM 851 C CA . THR A 1 107 ? -6.711 -9.409 -6.817 1.00 93.50 107 THR A CA 1
ATOM 852 C C . THR A 1 107 ? -6.788 -9.117 -5.318 1.00 93.50 107 THR A C 1
ATOM 854 O O . THR A 1 107 ? -7.805 -9.395 -4.684 1.00 93.50 107 THR A O 1
ATOM 857 N N . ALA A 1 108 ? -5.733 -8.542 -4.740 1.00 93.12 108 ALA A N 1
ATOM 858 C CA . ALA A 1 108 ? -5.670 -8.223 -3.317 1.00 93.12 108 ALA A CA 1
ATOM 859 C C . ALA A 1 108 ? -6.522 -7.007 -2.922 1.00 93.12 108 ALA A C 1
ATOM 861 O O . ALA A 1 108 ? -7.029 -6.955 -1.800 1.00 93.12 108 ALA A O 1
ATOM 862 N N . PHE A 1 109 ? -6.707 -6.048 -3.836 1.00 92.69 109 PHE A N 1
ATOM 863 C CA . PHE A 1 109 ? -7.455 -4.812 -3.592 1.00 92.69 109 PHE A CA 1
ATOM 864 C C . PHE A 1 109 ? -8.584 -4.607 -4.619 1.00 92.69 109 PHE A C 1
ATOM 866 O O . PHE A 1 109 ? -8.596 -3.608 -5.341 1.00 92.69 109 PHE A O 1
ATOM 873 N N . PRO A 1 110 ? -9.585 -5.508 -4.672 1.00 93.81 110 PRO A N 1
ATOM 874 C CA . PRO A 1 110 ? -10.612 -5.502 -5.720 1.00 93.81 110 PRO A CA 1
ATOM 875 C C . PRO A 1 110 ? -11.539 -4.277 -5.671 1.00 93.81 110 PRO A C 1
ATOM 877 O O . PRO A 1 110 ? -12.190 -3.944 -6.660 1.00 93.81 110 PRO A O 1
ATOM 880 N N . ASN A 1 111 ? -11.592 -3.595 -4.525 1.00 94.56 111 ASN A N 1
ATOM 881 C CA . ASN A 1 111 ? -12.432 -2.419 -4.290 1.00 94.56 111 ASN A CA 1
ATOM 882 C C . ASN A 1 111 ? -11.683 -1.098 -4.517 1.00 94.56 111 ASN A C 1
ATOM 884 O O . ASN A 1 111 ? -12.184 -0.033 -4.139 1.00 94.56 111 ASN A O 1
ATOM 888 N N . HIS A 1 112 ? -10.491 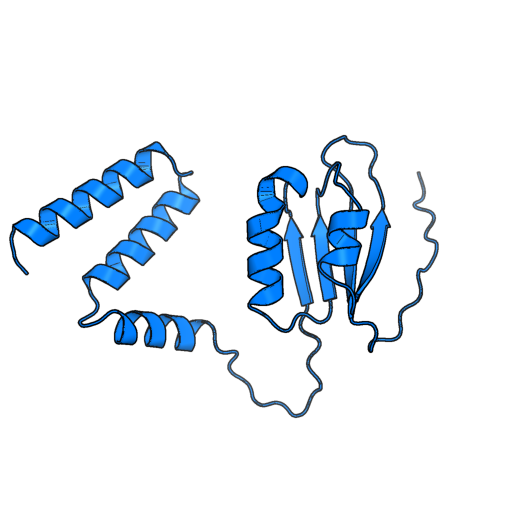-1.152 -5.115 1.00 94.94 112 HIS A N 1
ATOM 889 C CA . HIS A 1 112 ? -9.649 0.010 -5.361 1.00 94.94 112 HIS A CA 1
ATOM 890 C C . HIS A 1 112 ? -9.314 0.123 -6.846 1.00 94.94 112 HIS A C 1
ATOM 892 O O . HIS A 1 112 ? -9.044 -0.858 -7.533 1.00 94.94 112 HIS A O 1
ATOM 898 N N . PHE A 1 113 ? -9.341 1.347 -7.359 1.00 94.94 113 PHE A N 1
ATOM 899 C CA . PHE A 1 113 ? -8.704 1.691 -8.617 1.00 94.94 113 PHE A CA 1
ATOM 900 C C . PHE A 1 113 ? -7.192 1.679 -8.432 1.00 94.94 113 PHE A C 1
ATOM 902 O O . PHE A 1 113 ? -6.685 2.216 -7.447 1.00 94.94 113 PHE A O 1
ATOM 909 N N . LEU A 1 114 ? -6.489 1.101 -9.402 1.00 94.56 114 LEU A N 1
ATOM 910 C CA . LEU A 1 114 ? -5.038 1.004 -9.421 1.00 94.56 114 LEU A CA 1
ATOM 911 C C . LEU A 1 114 ? -4.470 1.945 -10.482 1.00 94.56 114 LEU A C 1
ATOM 913 O O . LEU A 1 114 ? -4.794 1.833 -11.663 1.00 94.56 114 LEU A O 1
ATOM 917 N N . PHE A 1 115 ? -3.584 2.846 -10.065 1.00 93.44 115 PHE A N 1
ATOM 918 C CA . PHE A 1 115 ? -2.820 3.714 -10.953 1.00 93.44 115 PHE A CA 1
ATOM 919 C C . PHE A 1 115 ? -1.335 3.478 -10.731 1.00 93.44 115 PHE A C 1
ATOM 921 O O . PHE A 1 115 ? -0.800 3.795 -9.674 1.00 93.44 115 PHE A O 1
ATOM 928 N N . TYR A 1 116 ? -0.667 2.944 -11.745 1.00 91.94 116 TYR A N 1
ATOM 929 C CA . TYR A 1 116 ? 0.775 2.758 -11.736 1.00 91.94 116 TYR A CA 1
ATOM 930 C C . TYR A 1 116 ? 1.442 3.740 -12.705 1.00 91.94 116 TYR A C 1
ATOM 932 O O . TYR A 1 116 ? 0.900 4.064 -13.773 1.00 91.94 116 TYR A O 1
ATOM 940 N N . GLN A 1 117 ? 2.601 4.238 -12.294 1.00 90.00 117 GLN A N 1
ATOM 941 C CA . GLN A 1 117 ? 3.540 4.980 -13.116 1.00 90.00 117 GLN A CA 1
ATOM 942 C C . GLN A 1 117 ? 4.928 4.401 -12.861 1.00 90.00 117 GLN A C 1
ATOM 944 O O . GLN A 1 117 ? 5.456 4.524 -11.758 1.00 90.00 117 GLN A O 1
ATOM 949 N N . GLU A 1 118 ? 5.502 3.772 -13.879 1.00 88.94 118 GLU A N 1
ATOM 950 C CA . GLU A 1 118 ? 6.897 3.342 -13.854 1.00 88.94 118 GLU A CA 1
ATOM 951 C C . GLU A 1 118 ? 7.822 4.570 -13.909 1.00 88.94 118 GLU A C 1
ATOM 953 O O . GLU A 1 118 ? 7.467 5.607 -14.483 1.00 88.94 118 GLU A O 1
ATOM 958 N N . ASP A 1 119 ? 8.982 4.448 -13.273 1.00 83.69 119 ASP A N 1
ATOM 959 C CA . ASP A 1 119 ? 10.073 5.426 -13.284 1.00 83.69 119 ASP A CA 1
ATOM 960 C C . ASP A 1 119 ? 11.284 4.803 -13.994 1.00 83.69 119 ASP A C 1
ATOM 962 O O . ASP A 1 119 ? 11.343 3.588 -14.174 1.00 83.69 119 ASP A O 1
ATOM 966 N N . GLU A 1 120 ? 12.265 5.609 -14.387 1.00 76.25 120 GLU A N 1
ATOM 967 C CA . GLU A 1 120 ? 13.394 5.154 -15.215 1.00 76.25 120 GLU A CA 1
ATOM 968 C C . GLU A 1 120 ? 14.306 4.141 -14.499 1.00 76.25 120 GLU A C 1
ATOM 970 O O . GLU A 1 120 ? 15.015 3.357 -15.134 1.00 76.25 120 GLU A O 1
ATOM 975 N N . ASN A 1 121 ? 14.279 4.130 -13.166 1.00 73.00 121 ASN A N 1
ATOM 976 C CA . ASN A 1 121 ? 15.104 3.258 -12.341 1.00 73.00 121 ASN A CA 1
ATOM 977 C C . ASN A 1 121 ? 14.376 1.957 -11.976 1.00 73.00 121 ASN A C 1
ATOM 979 O O . ASN A 1 121 ? 13.199 1.964 -11.632 1.00 73.00 121 ASN A O 1
ATOM 983 N N . ALA A 1 122 ? 15.114 0.842 -11.905 1.00 70.19 122 ALA A N 1
ATOM 984 C CA . ALA A 1 122 ? 14.570 -0.485 -11.566 1.00 70.19 122 ALA A CA 1
ATOM 985 C C . ALA A 1 122 ? 13.868 -0.571 -10.192 1.00 70.19 122 ALA A C 1
ATOM 987 O O . ALA A 1 122 ? 13.091 -1.495 -9.951 1.00 70.19 122 ALA A O 1
ATOM 988 N N . HIS A 1 123 ? 14.149 0.380 -9.299 1.00 69.62 123 HIS A N 1
ATOM 989 C CA . HIS A 1 123 ? 13.537 0.507 -7.974 1.00 69.62 123 HIS A CA 1
ATOM 990 C C . HIS A 1 123 ? 12.560 1.679 -7.873 1.00 69.62 123 HIS A C 1
ATOM 992 O O . HIS A 1 123 ? 11.983 1.894 -6.816 1.00 69.62 123 HIS A O 1
ATOM 998 N N . GLY A 1 124 ? 12.401 2.462 -8.936 1.00 86.06 124 GLY A N 1
ATOM 999 C CA . GLY A 1 124 ? 11.529 3.622 -8.940 1.00 86.06 124 GLY A CA 1
ATOM 1000 C C . GLY A 1 124 ? 10.062 3.247 -9.154 1.00 86.06 124 GLY A C 1
ATOM 1001 O O . GLY A 1 124 ? 9.652 2.089 -9.061 1.00 86.06 124 GLY A O 1
ATOM 1002 N N . GLY A 1 125 ? 9.258 4.260 -9.432 1.00 91.62 125 GLY A N 1
ATOM 1003 C CA . GLY A 1 125 ? 7.853 4.118 -9.775 1.00 91.62 125 GLY A CA 1
ATOM 1004 C C . GLY A 1 125 ? 6.932 4.410 -8.601 1.00 91.62 125 GLY A C 1
ATOM 1005 O O . GLY A 1 125 ? 7.321 4.369 -7.430 1.00 91.62 125 GLY A O 1
ATOM 1006 N N . VAL A 1 126 ? 5.687 4.723 -8.943 1.00 93.50 126 VAL A N 1
ATOM 1007 C CA . VAL A 1 126 ? 4.637 5.096 -8.001 1.00 93.50 126 VAL A CA 1
ATOM 1008 C C . VAL A 1 126 ? 3.400 4.260 -8.274 1.00 93.50 126 VAL A C 1
ATOM 1010 O O . VAL A 1 126 ? 2.924 4.185 -9.408 1.00 93.50 126 VAL A O 1
ATOM 1013 N N . LEU A 1 127 ? 2.858 3.663 -7.219 1.00 94.88 127 LEU A N 1
ATOM 1014 C CA . LEU A 1 127 ? 1.580 2.966 -7.237 1.00 94.88 127 LEU A CA 1
ATOM 1015 C C . LEU A 1 127 ? 0.592 3.719 -6.350 1.00 94.88 127 LEU A C 1
ATOM 1017 O O . LEU A 1 127 ? 0.865 3.972 -5.179 1.00 94.88 127 LEU A O 1
ATOM 1021 N N . ILE A 1 128 ? -0.562 4.065 -6.907 1.00 96.06 128 ILE A N 1
ATOM 1022 C CA . ILE A 1 128 ? -1.654 4.721 -6.195 1.00 96.06 128 ILE A CA 1
ATOM 1023 C C . ILE A 1 128 ? -2.875 3.808 -6.239 1.00 96.06 128 ILE A C 1
ATOM 1025 O O . ILE A 1 128 ? -3.347 3.445 -7.316 1.00 96.06 128 ILE A O 1
ATOM 1029 N N . LEU A 1 129 ? -3.398 3.466 -5.066 1.00 95.56 129 LEU A N 1
ATOM 1030 C CA . LEU A 1 129 ? -4.654 2.747 -4.893 1.00 95.56 129 LEU A CA 1
ATOM 1031 C C . LEU A 1 129 ? -5.699 3.716 -4.347 1.00 95.56 129 LEU A C 1
ATOM 1033 O O . LEU A 1 129 ? -5.446 4.385 -3.347 1.00 95.56 129 LEU A O 1
ATOM 1037 N N . VAL A 1 130 ? -6.874 3.783 -4.969 1.00 95.94 130 VAL A N 1
ATOM 1038 C CA . VAL A 1 130 ? -7.976 4.647 -4.516 1.00 95.94 130 VAL A CA 1
ATOM 1039 C C . VAL A 1 130 ? -9.261 3.848 -4.419 1.00 95.94 130 VAL A C 1
ATOM 1041 O O . VAL A 1 130 ? -9.648 3.210 -5.390 1.00 95.94 130 VAL A O 1
ATOM 1044 N N . ARG A 1 131 ? -9.955 3.893 -3.280 1.00 95.06 131 ARG A N 1
ATOM 1045 C CA . ARG A 1 131 ? -11.234 3.195 -3.103 1.00 95.06 131 ARG A CA 1
ATOM 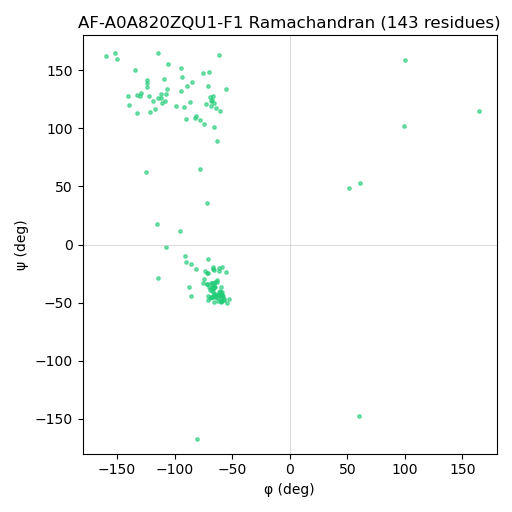1046 C C . ARG A 1 131 ? -12.227 3.614 -4.192 1.00 95.06 131 ARG A C 1
ATOM 1048 O O . ARG A 1 131 ? -12.410 4.801 -4.442 1.00 95.06 131 ARG A O 1
ATOM 1055 N N . GLN A 1 132 ? -12.915 2.648 -4.796 1.00 94.38 132 GLN A N 1
ATOM 1056 C CA . GLN A 1 132 ? -13.808 2.869 -5.944 1.00 94.38 132 GLN A CA 1
ATOM 1057 C C . GLN A 1 132 ? -14.991 3.805 -5.662 1.00 94.38 132 GLN A C 1
ATOM 1059 O O . GLN A 1 132 ? -15.569 4.373 -6.584 1.00 94.38 132 GLN A O 1
ATOM 1064 N N . THR A 1 133 ? -15.345 4.000 -4.391 1.00 92.44 133 THR A N 1
ATOM 1065 C CA . THR A 1 133 ? -16.374 4.960 -3.970 1.00 92.44 133 THR A CA 1
ATOM 1066 C C . THR A 1 133 ? -15.938 6.418 -4.126 1.00 92.44 133 THR A C 1
ATOM 1068 O O . THR A 1 133 ? -16.768 7.314 -3.992 1.00 92.44 133 THR A O 1
ATOM 1071 N N . ILE A 1 134 ? -14.648 6.675 -4.365 1.00 91.00 134 ILE A N 1
ATOM 1072 C CA . ILE A 1 134 ? -14.085 8.014 -4.524 1.00 91.00 134 ILE A CA 1
ATOM 1073 C C . ILE A 1 134 ? -13.941 8.292 -6.024 1.00 91.00 134 ILE A C 1
ATOM 1075 O O . ILE A 1 134 ? -13.203 7.579 -6.709 1.00 91.00 134 ILE A O 1
ATOM 1079 N N . PRO A 1 135 ? -14.620 9.321 -6.560 1.00 89.88 135 PRO A N 1
ATOM 1080 C CA . PRO A 1 135 ? -14.479 9.684 -7.960 1.00 89.88 135 PRO A CA 1
ATOM 1081 C C . PRO A 1 135 ? -13.068 10.215 -8.212 1.00 89.88 135 PRO A C 1
ATOM 1083 O O . PRO A 1 135 ? -12.622 11.168 -7.572 1.00 89.88 135 PRO A O 1
ATOM 1086 N N . VAL A 1 136 ? -12.371 9.603 -9.164 1.00 91.00 136 VAL A N 1
ATOM 1087 C CA . VAL A 1 136 ? -11.005 9.973 -9.537 1.00 91.00 136 VAL A CA 1
ATOM 1088 C C . VAL A 1 136 ? -10.853 10.041 -11.044 1.00 91.00 136 VAL A C 1
ATOM 1090 O O . VAL A 1 136 ? -11.527 9.347 -11.802 1.00 91.00 136 VAL A O 1
ATOM 1093 N N . THR A 1 137 ? -9.953 10.903 -11.500 1.00 88.00 137 THR A N 1
ATOM 1094 C CA . THR A 1 137 ? -9.607 11.031 -12.915 1.00 88.00 137 THR A CA 1
ATOM 1095 C C . THR A 1 137 ? -8.108 11.245 -13.023 1.00 88.00 137 THR A C 1
ATOM 1097 O O . THR A 1 137 ? -7.551 12.121 -12.363 1.00 88.00 137 THR A O 1
ATOM 1100 N N . ARG A 1 138 ? -7.441 10.432 -13.848 1.00 82.50 138 ARG A N 1
ATOM 1101 C CA . ARG A 1 138 ? -6.015 10.603 -14.129 1.00 82.50 138 ARG A CA 1
ATOM 1102 C C . ARG A 1 138 ? -5.840 11.824 -15.027 1.00 82.50 138 ARG A C 1
ATOM 1104 O O . ARG A 1 138 ? -6.370 11.851 -16.134 1.00 82.50 138 ARG A O 1
ATOM 1111 N N . VAL A 1 139 ? -5.084 12.812 -14.557 1.00 84.56 139 VAL A N 1
ATOM 1112 C CA . VAL A 1 139 ? -4.699 13.971 -15.367 1.00 84.56 139 VAL A CA 1
ATOM 1113 C C . VAL A 1 139 ? -3.360 13.656 -16.036 1.00 84.56 139 VAL A C 1
ATOM 1115 O O . VAL A 1 139 ? -2.383 13.416 -15.323 1.00 84.56 139 VAL A O 1
ATOM 1118 N N . PRO A 1 140 ? -3.281 13.613 -17.377 1.00 77.56 140 PRO A N 1
ATOM 1119 C CA . PRO A 1 140 ? -2.002 13.491 -18.059 1.00 77.56 140 PRO A CA 1
ATOM 1120 C C . PRO A 1 140 ? -1.175 14.745 -17.766 1.00 77.56 140 PRO A C 1
ATOM 1122 O O . PRO A 1 140 ? -1.576 15.858 -18.102 1.00 77.56 140 PRO A O 1
ATOM 1125 N N . CYS A 1 141 ? -0.039 14.562 -17.101 1.00 68.25 141 CYS A N 1
ATOM 1126 C CA . CYS A 1 141 ? 0.900 15.633 -16.810 1.00 68.25 141 CYS A CA 1
ATOM 1127 C C . CYS A 1 141 ? 2.162 15.388 -17.634 1.00 68.25 141 CYS A C 1
ATOM 1129 O O . CYS A 1 141 ? 2.778 14.328 -17.527 1.00 68.25 141 CYS A O 1
ATOM 1131 N N . HIS A 1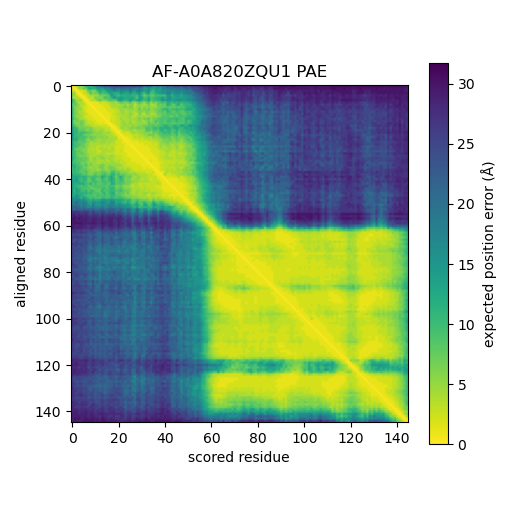 142 ? 2.528 16.353 -18.472 1.00 67.19 142 HIS A N 1
ATOM 1132 C CA . HIS A 1 142 ? 3.818 16.354 -19.145 1.00 67.19 142 HIS A CA 1
ATOM 1133 C C . HIS A 1 142 ? 4.794 17.095 -18.236 1.00 67.19 142 HIS A C 1
ATOM 1135 O O . HIS A 1 142 ? 4.678 18.308 -18.064 1.00 67.19 142 HIS A O 1
ATOM 1141 N N . LEU A 1 143 ? 5.716 16.363 -17.610 1.00 58.62 143 LEU A N 1
ATOM 1142 C CA . LEU A 1 143 ? 6.842 16.989 -16.928 1.00 58.62 143 LEU A CA 1
ATOM 1143 C C . LEU A 1 143 ? 7.718 17.645 -18.002 1.00 58.62 143 LEU A C 1
ATOM 1145 O O . LEU A 1 143 ? 8.038 17.017 -19.010 1.00 58.62 143 LEU A O 1
ATOM 1149 N N . ALA A 1 144 ? 8.030 18.928 -17.829 1.00 52.03 144 ALA A N 1
ATOM 1150 C CA . ALA A 1 144 ? 8.987 19.604 -18.692 1.00 52.03 144 ALA A CA 1
ATOM 1151 C C . ALA A 1 144 ? 10.377 19.016 -18.413 1.00 52.03 144 ALA A C 1
ATOM 1153 O O . ALA A 1 144 ? 10.799 19.007 -17.256 1.00 52.03 144 ALA A O 1
ATOM 1154 N N . ASN A 1 145 ? 11.027 18.500 -19.459 1.00 43.06 145 ASN A N 1
ATOM 1155 C CA . ASN A 1 145 ? 12.420 18.047 -19.413 1.00 43.06 145 ASN A CA 1
ATOM 1156 C C . ASN A 1 145 ? 13.372 19.198 -19.078 1.00 43.06 145 ASN A C 1
ATOM 1158 O O . ASN A 1 145 ? 13.163 20.303 -19.635 1.00 43.06 145 ASN A O 1
#

pLDDT: mean 81.36, std 13.0, range [43.06, 96.62]

Radius of gyration: 20.11 Å; Cα contacts (8 Å, |Δi|>4): 147; chains: 1; bounding box: 41×36×58 Å

Solvent-accessible surface area (backbone atoms only — not comparable to full-atom values): 8709 Å² total; per-residue (Å²): 137,58,77,67,58,59,51,52,55,54,49,55,51,56,55,42,57,77,76,42,55,78,69,54,35,51,54,51,49,50,53,55,50,49,53,74,70,35,97,42,72,66,63,38,50,53,54,54,48,63,72,68,49,78,90,69,96,62,100,60,92,76,79,42,69,47,77,51,76,59,74,26,37,64,84,41,38,69,59,53,53,50,54,50,74,75,40,91,62,37,32,40,40,36,29,25,27,33,68,67,66,64,67,61,52,49,69,75,40,74,64,38,47,80,46,77,43,86,45,99,47,80,49,28,22,40,41,36,37,34,32,65,91,54,92,81,79,91,75,91,74,83,79,83,129

Foldseek 3Di:
DDPVLVVVLVVVLVVCVVPDDPVVSVVVNVLSVLCSVDPDPVRSVVVVVVVVDDPDDDPDPDQAEAEDEPQACAVCVVVVLVVCVVDVHQKYKYWQHADDDVVVVCVSCVQWDWDWDDDPDNRGIMIMTGGVVDDDDDDDDDDDD

Mean predicted aligned error: 14.47 Å

Secondary structure (DSSP, 8-state):
--HHHHHHHHH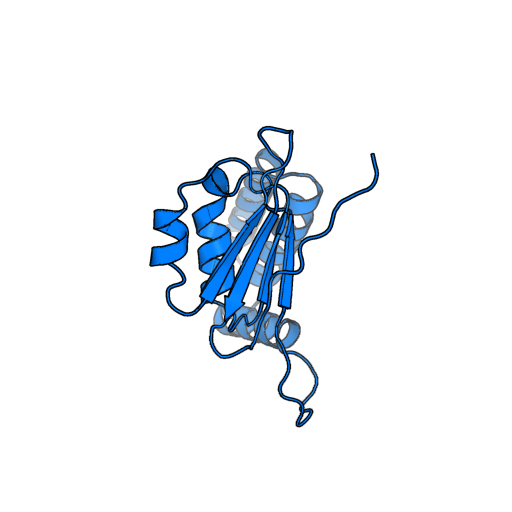HHHHHHHHS-HHHHHHHHHHHHHHHH-SSHHHHHHHHHHHHS-S---SS----EEEEE-S-HHHHHHHHHHHHHHTT-SEEEEES--S--HHHHHHH-TTEEEEEE--SSTT--EEEEEETTS---PPP-----

Nearest PDB structures (foldseek):
  1ako-assembly1_A  TM=8.071E-01  e=5.293E-03  Escherichia coli K-12
  4gz1-assembly3_A  TM=7.744E-01  e=9.520E-03  Mus musculus
  2voa-assembly1_B  TM=8.037E-01  e=3.746E-02  Archaeoglobus fulgidus
  4f1i-assembly1_A-2  TM=4.590E-01  e=2.583E-03  Caenorhabditis elegans
  4gew-assembly1_A-2  TM=4.788E-01  e=4.077E-03  Caenorhabditis elegans

Organism: NCBI:txid392030

Sequence (145 aa):
MNACEINIKNFIIKAGQQVLSSTDSLLFHTIIGEWHSSLSLSSCLDNWELISKPKVQLTSTFLYTLCFNVRGLDLRWGEVYLLFSSYNVDIMVLLEVGKFDQDTIVTAFPNHFLFYQEDENAHGGVLILVRQTIPVTRVPCHLAN